Protein AF-A0A9E1QCQ0-F1 (afdb_monomer_lite)

Foldseek 3Di:
DVLLVVLCVQLVPDDADDLVSLVVSLVVLCVVLPLVVDPDPVSSVVSVVSNVSSVVSSVVSCCPHPVNCVVCVVVVVCQVVPWDFPDWDDDAQWIWTATPVRDIDIDGRDHD

Sequence (112 aa):
MKRIKEYKKLFKVEGAIDLKELKTTYRGLVKEWHPDKFQEEEKKKEAGEISLKIIDGYHFLVSIAPETKAANLEDYKATITASRVDDFHHKSMLMEVTFTDGNTYEYFGVNK

pLDDT: mean 91.04, std 5.35, range [64.38, 96.88]

Structure (mmCIF, N/CA/C/O backbone):
data_AF-A0A9E1QCQ0-F1
#
_entry.id   AF-A0A9E1QCQ0-F1
#
loop_
_atom_site.group_PDB
_atom_site.id
_atom_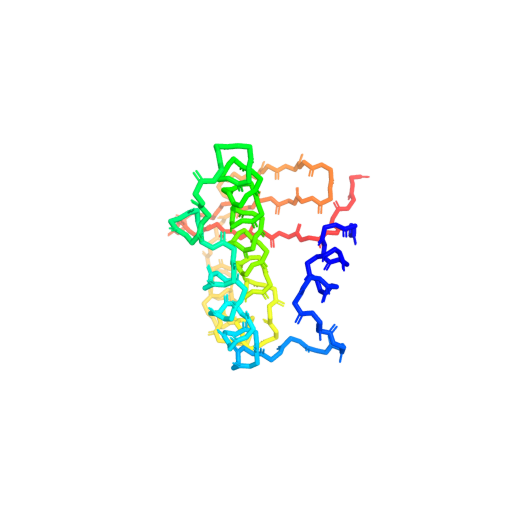site.type_symbol
_atom_site.label_atom_id
_atom_site.label_alt_id
_atom_site.label_comp_id
_atom_site.label_asym_id
_atom_site.label_entity_id
_atom_site.label_seq_id
_atom_site.pdbx_PDB_ins_code
_atom_site.Cartn_x
_atom_site.Cartn_y
_atom_site.Cartn_z
_atom_site.occupancy
_atom_site.B_iso_or_equiv
_atom_site.auth_seq_id
_atom_site.auth_comp_id
_atom_site.auth_asym_id
_atom_site.auth_atom_id
_atom_site.pdbx_PDB_model_num
ATOM 1 N N . MET A 1 1 ? 10.644 -6.334 7.496 1.00 64.38 1 MET A N 1
ATOM 2 C CA . MET A 1 1 ? 9.459 -7.148 7.112 1.00 64.38 1 MET A CA 1
ATOM 3 C C . MET A 1 1 ? 8.446 -7.402 8.248 1.00 64.38 1 MET A C 1
ATOM 5 O O . MET A 1 1 ? 7.608 -8.284 8.099 1.00 64.38 1 MET A O 1
ATOM 9 N N . LYS A 1 2 ? 8.446 -6.636 9.356 1.00 72.50 2 LYS A N 1
ATOM 10 C CA . LYS A 1 2 ? 7.366 -6.713 10.367 1.00 72.50 2 LYS A CA 1
ATOM 11 C C . LYS A 1 2 ? 6.086 -6.010 9.883 1.00 72.50 2 LYS A C 1
ATOM 13 O O . LYS A 1 2 ? 5.042 -6.644 9.849 1.00 72.50 2 LYS A O 1
ATOM 18 N N . ARG A 1 3 ? 6.227 -4.804 9.313 1.00 78.31 3 ARG A N 1
ATOM 19 C CA . ARG A 1 3 ? 5.142 -4.001 8.708 1.00 78.31 3 ARG A CA 1
ATOM 20 C C . ARG A 1 3 ? 4.301 -4.756 7.662 1.00 78.31 3 ARG A C 1
ATOM 22 O O . ARG A 1 3 ? 3.084 -4.784 7.759 1.00 78.31 3 ARG A O 1
ATOM 29 N N . ILE A 1 4 ? 4.942 -5.466 6.721 1.00 82.12 4 ILE A N 1
ATOM 30 C CA . ILE A 1 4 ? 4.230 -6.308 5.732 1.00 82.12 4 ILE A CA 1
ATOM 31 C C . ILE A 1 4 ? 3.394 -7.393 6.428 1.00 82.12 4 ILE A C 1
ATOM 33 O O . ILE A 1 4 ? 2.243 -7.606 6.064 1.00 82.12 4 ILE A O 1
ATOM 37 N N . LYS A 1 5 ? 3.966 -8.094 7.418 1.00 85.12 5 LYS A N 1
ATOM 38 C CA . LYS A 1 5 ? 3.262 -9.162 8.144 1.00 85.12 5 LYS A CA 1
ATOM 39 C C . LYS A 1 5 ? 2.088 -8.610 8.952 1.00 85.12 5 LYS A C 1
ATOM 41 O O . LYS A 1 5 ? 1.030 -9.229 8.970 1.00 85.12 5 LYS A O 1
ATOM 46 N N . GLU A 1 6 ? 2.264 -7.453 9.582 1.00 88.00 6 GLU A N 1
ATOM 47 C CA . GLU A 1 6 ? 1.217 -6.757 10.335 1.00 88.00 6 GLU A CA 1
ATOM 48 C C . GLU A 1 6 ? 0.051 -6.353 9.432 1.00 88.00 6 GLU A C 1
ATOM 50 O O . GLU A 1 6 ? -1.089 -6.696 9.739 1.00 88.00 6 GLU A O 1
ATOM 55 N N . TYR A 1 7 ? 0.316 -5.728 8.281 1.00 90.94 7 TYR A N 1
ATOM 56 C CA . TYR A 1 7 ? -0.748 -5.368 7.342 1.00 90.94 7 TYR A CA 1
ATOM 57 C C . TYR A 1 7 ? -1.401 -6.588 6.706 1.00 90.94 7 TYR A C 1
ATOM 59 O O . TYR A 1 7 ? -2.624 -6.649 6.649 1.00 90.94 7 TYR A O 1
ATOM 67 N N . LYS A 1 8 ? -0.637 -7.613 6.312 1.00 87.94 8 LYS A N 1
ATOM 68 C CA . LYS A 1 8 ? -1.241 -8.865 5.830 1.00 87.94 8 LYS A CA 1
ATOM 69 C C . LYS A 1 8 ? -2.168 -9.485 6.874 1.00 87.94 8 LYS A C 1
ATOM 71 O O . LYS A 1 8 ? -3.247 -9.940 6.519 1.00 87.94 8 LYS A O 1
ATOM 76 N N . LYS A 1 9 ? -1.796 -9.446 8.158 1.00 90.81 9 LYS A N 1
ATOM 77 C CA . LYS A 1 9 ? -2.652 -9.920 9.252 1.00 90.81 9 LYS A CA 1
ATOM 78 C C . LYS A 1 9 ? -3.899 -9.047 9.428 1.00 90.81 9 LYS A C 1
ATOM 80 O O . LYS A 1 9 ? -4.985 -9.594 9.586 1.00 90.81 9 LYS A O 1
ATOM 85 N N . LEU A 1 10 ? -3.761 -7.720 9.362 1.00 90.38 10 LEU A N 1
ATOM 86 C CA . LEU A 1 10 ? -4.878 -6.770 9.456 1.00 90.38 10 LEU A CA 1
ATOM 87 C C . LEU A 1 10 ? -5.912 -6.996 8.343 1.00 90.38 10 LEU A C 1
ATOM 89 O O . LEU A 1 10 ? -7.110 -7.024 8.603 1.00 90.38 10 LEU A O 1
ATOM 93 N N . PHE A 1 11 ? -5.436 -7.215 7.119 1.00 92.31 11 PHE A N 1
ATOM 94 C CA . PHE A 1 11 ? -6.268 -7.451 5.940 1.00 92.31 11 PHE A CA 1
ATOM 95 C C . PHE A 1 11 ? -6.631 -8.924 5.717 1.00 92.31 11 PHE A C 1
ATOM 97 O O . PHE A 1 11 ? -7.281 -9.234 4.723 1.00 92.31 11 PHE A O 1
ATOM 104 N N . LYS A 1 12 ? -6.237 -9.821 6.634 1.00 89.81 12 LYS A N 1
ATOM 105 C CA . LYS A 1 12 ? -6.475 -11.273 6.558 1.00 89.81 12 LYS A CA 1
ATOM 106 C C . LYS A 1 12 ? -6.025 -11.889 5.224 1.00 89.81 12 LYS A C 1
ATOM 108 O O . LYS A 1 12 ? -6.689 -12.756 4.673 1.00 89.81 12 LYS A O 1
ATOM 113 N N . VAL A 1 13 ? -4.889 -11.428 4.706 1.00 88.56 13 VAL A N 1
ATOM 114 C CA . VAL A 1 13 ? -4.314 -11.921 3.451 1.00 88.56 13 VAL A CA 1
ATOM 115 C C . VAL A 1 13 ? -3.520 -13.198 3.724 1.00 88.56 13 VAL A C 1
ATOM 117 O O . VAL A 1 13 ? -2.396 -13.145 4.236 1.00 88.56 13 VAL A O 1
ATOM 120 N N . GLU A 1 14 ? -4.083 -14.341 3.342 1.00 76.81 14 GLU A N 1
ATOM 121 C CA . GLU A 1 14 ? -3.430 -15.651 3.393 1.00 76.81 14 GLU A CA 1
ATOM 122 C C . GLU A 1 14 ? -2.800 -15.974 2.027 1.00 76.81 14 GLU A C 1
ATOM 124 O O . GLU A 1 14 ? -3.401 -16.599 1.164 1.00 76.81 14 GLU A O 1
ATOM 129 N N . GLY A 1 15 ? -1.563 -15.508 1.808 1.00 80.12 15 GLY A N 1
ATOM 130 C CA . GLY A 1 15 ? -0.786 -15.813 0.598 1.00 80.12 15 GLY A CA 1
ATOM 131 C C . GLY A 1 15 ? -0.500 -14.604 -0.297 1.00 80.12 15 GLY A C 1
ATOM 132 O O . GLY A 1 15 ? 0.106 -13.613 0.153 1.00 80.12 15 GLY A O 1
ATOM 133 N N . ALA A 1 16 ? -0.838 -14.733 -1.585 1.00 82.88 16 ALA A N 1
ATOM 134 C CA . ALA A 1 16 ? -0.707 -13.667 -2.576 1.00 82.88 16 ALA A CA 1
ATOM 135 C C . ALA A 1 16 ? -1.734 -12.556 -2.310 1.00 82.88 16 ALA A C 1
ATOM 137 O O . ALA A 1 16 ? -2.790 -12.798 -1.738 1.00 82.88 16 ALA A O 1
ATOM 138 N N . ILE A 1 17 ? -1.393 -11.322 -2.678 1.00 89.12 17 ILE A N 1
ATOM 139 C CA . ILE A 1 17 ? -2.289 -10.178 -2.491 1.00 89.12 17 ILE A CA 1
ATOM 140 C C . ILE A 1 17 ? -3.216 -10.112 -3.703 1.00 89.12 17 ILE A C 1
ATOM 142 O O . ILE A 1 17 ? -2.740 -9.818 -4.797 1.00 89.12 17 ILE A O 1
ATOM 146 N N . ASP A 1 18 ? -4.505 -10.365 -3.484 1.00 91.19 18 ASP A N 1
ATOM 147 C CA . ASP A 1 18 ? -5.581 -10.126 -4.450 1.00 91.19 18 ASP A CA 1
ATOM 148 C C . ASP A 1 18 ? -6.139 -8.707 -4.241 1.00 91.19 18 ASP A C 1
ATOM 150 O O . ASP A 1 18 ? -6.568 -8.343 -3.138 1.00 91.19 18 ASP A O 1
ATOM 154 N N . LEU A 1 19 ? -6.118 -7.873 -5.288 1.00 91.81 19 LEU A N 1
ATOM 155 C CA . LEU A 1 19 ? -6.546 -6.473 -5.187 1.00 91.81 19 LEU A CA 1
ATOM 156 C C . LEU A 1 19 ? -8.051 -6.324 -4.925 1.00 91.81 19 LEU A C 1
ATOM 158 O O . LEU A 1 19 ? -8.476 -5.370 -4.264 1.00 91.81 19 LEU A O 1
ATOM 162 N N . LYS A 1 20 ? -8.878 -7.245 -5.423 1.00 91.62 20 LYS A N 1
ATOM 163 C CA . LYS A 1 20 ? -10.335 -7.216 -5.263 1.00 91.62 20 LYS A CA 1
ATOM 164 C C . LYS A 1 20 ? -10.732 -7.573 -3.835 1.00 91.62 20 LYS A C 1
ATOM 166 O O . LYS A 1 20 ? -11.570 -6.877 -3.245 1.00 91.62 20 LYS A O 1
ATOM 171 N N . GLU A 1 21 ? -10.125 -8.608 -3.265 1.00 91.75 21 GLU A N 1
ATOM 172 C CA . GLU A 1 21 ? -10.328 -8.981 -1.863 1.00 91.75 21 GLU A CA 1
ATOM 173 C C . GLU A 1 21 ? -9.810 -7.888 -0.931 1.00 91.75 21 GLU A C 1
ATOM 175 O O . GLU A 1 21 ? -10.544 -7.419 -0.058 1.00 91.75 21 GLU A O 1
ATOM 180 N N . LEU A 1 22 ? -8.600 -7.384 -1.186 1.00 93.69 22 LEU A N 1
ATOM 181 C CA . LEU A 1 22 ? -7.993 -6.315 -0.398 1.00 93.69 22 LEU A CA 1
ATOM 182 C C . LEU A 1 22 ? -8.874 -5.057 -0.371 1.00 93.69 22 LEU A C 1
ATOM 184 O O . LEU A 1 22 ? -9.117 -4.486 0.695 1.00 93.69 22 LEU A O 1
ATOM 188 N N . LYS A 1 23 ? -9.415 -4.651 -1.526 1.00 93.75 23 LYS A N 1
ATOM 189 C CA . LYS A 1 23 ? -10.334 -3.508 -1.652 1.00 93.75 23 LYS A CA 1
ATOM 190 C C . LYS A 1 23 ? -11.652 -3.728 -0.911 1.00 93.75 23 LYS A C 1
ATOM 192 O O . LYS A 1 23 ? -12.227 -2.776 -0.378 1.00 93.75 23 LYS A O 1
ATOM 197 N N . THR A 1 24 ? -12.147 -4.961 -0.885 1.00 94.69 24 THR A N 1
ATOM 198 C CA . THR A 1 24 ? -13.373 -5.318 -0.161 1.00 94.69 24 THR A CA 1
ATOM 199 C C . THR A 1 24 ? -13.144 -5.240 1.345 1.00 94.69 24 THR A C 1
ATOM 201 O O . THR A 1 24 ? -13.892 -4.548 2.040 1.00 94.69 24 THR A O 1
ATOM 204 N N . THR A 1 25 ? -12.060 -5.843 1.835 1.00 94.38 25 THR A N 1
ATOM 205 C CA . THR A 1 25 ? -11.664 -5.801 3.247 1.00 94.38 25 THR A CA 1
ATOM 206 C C . THR A 1 25 ? -11.382 -4.374 3.713 1.00 94.38 25 THR A C 1
ATOM 208 O O . THR A 1 25 ? -11.873 -3.974 4.765 1.00 94.38 25 THR A O 1
ATOM 211 N N . TYR A 1 26 ? -10.692 -3.564 2.903 1.00 95.38 26 TYR A N 1
ATOM 212 C CA . TYR A 1 26 ? -10.450 -2.142 3.174 1.00 95.38 26 TYR A CA 1
ATOM 213 C C . TYR A 1 26 ? -11.741 -1.373 3.456 1.00 95.38 26 TYR A C 1
ATOM 215 O O . TYR A 1 26 ? -11.875 -0.729 4.494 1.00 95.38 26 TYR A O 1
ATOM 223 N N . ARG A 1 27 ? -12.725 -1.475 2.555 1.00 94.12 27 ARG A N 1
ATOM 224 C CA . ARG A 1 27 ? -14.011 -0.782 2.708 1.00 94.12 27 ARG A CA 1
ATOM 225 C C . ARG A 1 27 ? -14.766 -1.238 3.953 1.00 94.12 27 ARG A C 1
ATOM 227 O O . ARG A 1 27 ? -15.395 -0.412 4.609 1.00 94.12 27 ARG A O 1
ATOM 234 N N . GLY A 1 28 ? -14.697 -2.530 4.276 1.00 94.81 28 GLY A N 1
ATOM 235 C CA . GLY A 1 28 ? -15.269 -3.081 5.503 1.00 94.81 28 GLY A CA 1
ATOM 236 C C . GLY A 1 28 ? -14.630 -2.476 6.751 1.00 94.81 28 GLY A C 1
ATOM 237 O O . GLY A 1 28 ? -15.339 -1.924 7.589 1.00 94.81 28 GLY A O 1
ATOM 238 N N . LEU A 1 29 ? -13.298 -2.501 6.825 1.00 93.62 29 LEU A N 1
ATOM 239 C CA . LEU A 1 29 ? -12.525 -1.996 7.960 1.00 93.62 29 LEU A CA 1
ATOM 240 C C . LEU A 1 29 ? -12.697 -0.486 8.165 1.00 93.62 29 LEU A C 1
ATOM 242 O O . LEU A 1 29 ? -12.931 -0.052 9.289 1.00 93.62 29 LEU A O 1
ATOM 246 N N . VAL A 1 30 ? -12.653 0.318 7.097 1.00 92.56 30 VAL A N 1
ATOM 247 C CA . VAL A 1 30 ? -12.878 1.773 7.187 1.00 92.56 30 VAL A CA 1
ATOM 248 C C . VAL A 1 30 ? -14.284 2.082 7.690 1.00 92.56 30 VAL A C 1
ATOM 250 O O . VAL A 1 30 ? -14.463 2.966 8.518 1.00 92.56 30 VAL A O 1
ATOM 253 N N . LYS A 1 31 ? -15.297 1.339 7.233 1.00 93.00 31 LYS A N 1
ATOM 254 C CA . LYS A 1 31 ? -16.670 1.504 7.725 1.00 93.00 31 LYS A CA 1
ATOM 255 C C . LYS A 1 31 ? -16.814 1.063 9.184 1.00 93.00 31 LYS A C 1
ATOM 257 O O . LYS A 1 31 ? -17.621 1.622 9.924 1.00 93.00 31 LYS A O 1
ATOM 262 N N . GLU A 1 32 ? -16.075 0.039 9.596 1.00 92.44 32 GLU A N 1
ATOM 263 C CA . GLU A 1 32 ? -16.097 -0.474 10.963 1.00 92.44 32 GLU A CA 1
ATOM 264 C C . GLU A 1 32 ? -15.462 0.499 11.956 1.00 92.44 32 GLU A C 1
ATOM 266 O O . GLU A 1 32 ? -16.038 0.709 13.026 1.00 92.44 32 GLU A O 1
ATOM 271 N N . TRP A 1 33 ? -14.344 1.109 11.561 1.00 93.88 33 TRP A N 1
ATOM 272 C CA . TRP A 1 33 ? -13.493 1.964 12.386 1.00 93.88 33 TRP A CA 1
ATOM 273 C C . TRP A 1 33 ? -13.607 3.456 12.058 1.00 93.88 33 TRP A C 1
ATOM 275 O O . TRP A 1 33 ? -12.751 4.236 12.460 1.00 93.88 33 TRP A O 1
ATOM 285 N N . HIS A 1 34 ? -14.665 3.883 11.364 1.00 89.81 34 HIS A N 1
ATOM 286 C CA . HIS A 1 34 ? -14.876 5.302 11.089 1.00 89.81 34 HIS A CA 1
ATOM 287 C C . HIS A 1 34 ? -15.123 6.072 12.402 1.00 89.81 34 HIS A C 1
ATOM 289 O O . HIS A 1 34 ? -16.027 5.680 13.148 1.00 89.81 34 HIS A O 1
ATOM 295 N N . PRO A 1 35 ? -14.406 7.179 12.683 1.00 88.81 35 PRO A N 1
ATOM 296 C CA . PRO A 1 35 ? -14.571 7.944 13.922 1.00 88.81 35 PRO A CA 1
ATOM 297 C C . PRO A 1 35 ? -16.023 8.357 14.198 1.00 88.81 35 PRO A C 1
ATOM 299 O O . PRO A 1 35 ? -16.492 8.221 15.324 1.00 88.81 35 PRO A O 1
ATOM 302 N N . ASP A 1 36 ? -16.773 8.757 13.166 1.00 91.06 36 ASP A N 1
ATOM 303 C CA . ASP A 1 36 ? -18.187 9.161 13.295 1.00 91.06 36 ASP A CA 1
ATOM 304 C C . ASP A 1 36 ? -19.119 8.061 13.822 1.00 91.06 36 ASP A C 1
ATOM 306 O O . ASP A 1 36 ? -20.218 8.354 14.290 1.00 91.06 36 ASP A O 1
ATOM 310 N N . LYS A 1 37 ? -18.710 6.790 13.758 1.00 91.06 37 LYS A N 1
ATOM 311 C CA . LYS A 1 37 ? -19.507 5.669 14.270 1.00 91.06 37 LYS A CA 1
ATOM 312 C C . LYS A 1 37 ? -19.514 5.611 15.800 1.00 91.06 37 LYS A C 1
ATOM 314 O O . LYS A 1 37 ? -20.394 4.984 16.387 1.00 91.06 37 LYS A O 1
ATOM 319 N N . PHE A 1 38 ? -18.539 6.238 16.450 1.00 91.56 38 PHE A N 1
ATOM 320 C CA . PHE A 1 38 ? -18.373 6.193 17.896 1.00 91.56 38 PHE A CA 1
ATOM 321 C C . PHE A 1 38 ? -18.838 7.507 18.518 1.00 91.56 38 PHE A C 1
ATOM 323 O O . PHE A 1 38 ? -18.561 8.580 17.996 1.00 91.56 38 PHE A O 1
ATOM 330 N N . GLN A 1 39 ? -19.563 7.433 19.634 1.00 89.25 39 GLN A N 1
ATOM 331 C CA . GLN A 1 39 ? -20.031 8.618 20.366 1.00 89.25 39 GLN A CA 1
ATOM 332 C C . GLN A 1 39 ? -19.025 9.047 21.442 1.00 89.25 39 GLN A C 1
ATOM 334 O O . GLN A 1 39 ? -18.757 10.237 21.581 1.00 89.25 39 GLN A O 1
ATOM 339 N N . GLU A 1 40 ? -18.421 8.067 22.119 1.00 94.25 40 GLU A N 1
ATOM 340 C CA . GLU A 1 40 ? -17.380 8.248 23.135 1.00 94.25 40 GLU A CA 1
ATOM 341 C C . GLU A 1 40 ? -16.099 8.852 22.545 1.00 94.25 40 GLU A C 1
ATOM 343 O O . GLU A 1 40 ? -15.561 8.346 21.555 1.00 94.25 40 GLU A O 1
ATOM 348 N N . GLU A 1 41 ? -15.575 9.905 23.173 1.00 90.19 41 GLU A N 1
ATOM 349 C CA . GLU A 1 41 ? -14.407 10.641 22.674 1.00 90.19 41 GLU A CA 1
ATOM 350 C C . GLU A 1 41 ? -13.131 9.785 22.643 1.00 90.19 41 GLU A C 1
ATOM 352 O O . GLU A 1 41 ? -12.347 9.867 21.696 1.00 90.19 41 GLU A O 1
ATOM 357 N N . GLU A 1 42 ? -12.948 8.906 23.629 1.00 92.00 42 GLU A N 1
ATOM 358 C CA . GLU A 1 42 ? -11.817 7.974 23.678 1.00 92.00 42 GLU A CA 1
ATOM 359 C C . GLU A 1 42 ? -11.849 6.994 22.495 1.00 92.00 42 GLU A C 1
ATOM 361 O O . GLU A 1 42 ? -10.861 6.845 21.773 1.00 92.00 42 GLU A O 1
ATOM 366 N N . LYS A 1 43 ? -13.025 6.422 22.204 1.00 91.50 43 LYS A N 1
ATOM 367 C CA . LYS A 1 43 ? -13.207 5.521 21.058 1.00 91.50 43 LYS A CA 1
ATOM 368 C C . LYS A 1 43 ? -13.072 6.235 19.720 1.00 91.50 43 LYS A C 1
ATOM 370 O O . LYS A 1 43 ? -12.582 5.634 18.772 1.00 91.50 43 LYS A O 1
ATOM 375 N N . LYS A 1 44 ? -13.467 7.509 19.617 1.00 92.25 44 LYS A N 1
ATOM 376 C CA . LYS A 1 44 ? -13.238 8.310 18.401 1.00 92.25 44 LYS A CA 1
ATOM 377 C C . LYS A 1 44 ? -11.750 8.459 18.095 1.00 92.25 44 LYS A C 1
ATOM 379 O O . LYS A 1 44 ? -11.360 8.333 16.935 1.00 92.25 44 LYS A O 1
ATOM 384 N N . LYS A 1 45 ? -10.926 8.714 19.117 1.00 92.38 45 LYS A N 1
ATOM 385 C CA . LYS A 1 45 ? -9.466 8.820 18.962 1.00 92.38 45 LYS A CA 1
ATOM 386 C C . LYS A 1 45 ? -8.866 7.485 18.529 1.00 92.38 45 LYS A C 1
ATOM 388 O O . LYS A 1 45 ? -8.162 7.444 17.523 1.00 92.38 45 LYS A O 1
ATOM 393 N N . GLU A 1 46 ? -9.228 6.397 19.207 1.00 93.06 46 GLU A N 1
ATOM 394 C CA . GLU A 1 46 ? -8.787 5.041 18.854 1.00 93.06 46 GLU A CA 1
ATOM 395 C C . GLU A 1 46 ? -9.179 4.668 17.412 1.00 93.06 46 GLU A C 1
ATOM 397 O O . GLU A 1 46 ? -8.352 4.212 16.620 1.00 93.06 46 GLU A O 1
ATOM 402 N N . ALA A 1 47 ? -10.428 4.939 17.031 1.00 92.44 47 ALA A N 1
ATOM 403 C CA . ALA A 1 47 ? -10.942 4.719 15.685 1.00 92.44 47 ALA A CA 1
ATOM 404 C C . ALA A 1 47 ? -10.185 5.528 14.622 1.00 92.44 47 ALA A C 1
ATOM 406 O O . ALA A 1 47 ? -9.923 5.019 13.530 1.00 92.44 47 ALA A O 1
ATOM 407 N N . GLY A 1 48 ? -9.780 6.759 14.943 1.00 92.38 48 GLY A N 1
ATOM 408 C CA . GLY A 1 48 ? -8.930 7.582 14.084 1.00 92.38 48 GLY A CA 1
ATOM 409 C C . GLY A 1 48 ? -7.554 6.959 13.852 1.00 92.38 48 GLY A C 1
ATOM 410 O O . GLY A 1 48 ? -7.120 6.829 12.706 1.00 92.38 48 GLY A O 1
ATOM 411 N N . GLU A 1 49 ? -6.890 6.505 14.916 1.00 93.12 49 GLU A N 1
ATOM 412 C CA . GLU A 1 49 ? -5.585 5.841 14.815 1.00 93.12 49 GLU A CA 1
ATOM 413 C C . GLU A 1 49 ? -5.660 4.533 14.019 1.00 93.12 49 GLU A C 1
ATOM 415 O O . GLU A 1 49 ? -4.790 4.243 13.191 1.00 93.12 49 GLU A O 1
ATOM 420 N N . ILE A 1 50 ? -6.708 3.740 14.245 1.00 92.50 50 ILE A N 1
ATOM 421 C CA . ILE A 1 50 ? -6.920 2.474 13.540 1.00 92.50 50 ILE A CA 1
ATOM 422 C C . ILE A 1 50 ? -7.265 2.728 12.073 1.00 92.50 50 ILE A C 1
ATOM 424 O O . ILE A 1 50 ? -6.675 2.090 11.201 1.00 92.50 50 ILE A O 1
ATOM 428 N N . SER A 1 51 ? -8.134 3.694 11.774 1.00 91.88 51 SER A N 1
ATOM 429 C CA . SER A 1 51 ? -8.449 4.101 10.399 1.00 91.88 51 SER A CA 1
ATOM 430 C C . SER A 1 51 ? -7.202 4.529 9.635 1.00 91.88 51 SER A C 1
ATOM 432 O O . SER A 1 51 ? -6.998 4.093 8.503 1.00 91.88 51 SER A O 1
ATOM 434 N N . LEU A 1 52 ? -6.321 5.312 10.260 1.00 92.44 52 LEU A N 1
ATOM 435 C CA . LEU A 1 52 ? -5.070 5.735 9.637 1.00 92.44 52 LEU A CA 1
ATOM 436 C C . LEU A 1 52 ? -4.154 4.539 9.333 1.00 92.44 52 LEU A C 1
ATOM 438 O O . LEU A 1 52 ? -3.618 4.442 8.230 1.00 92.44 52 LEU A O 1
ATOM 442 N N . LYS A 1 53 ? -4.044 3.576 10.260 1.00 92.62 53 LYS A N 1
ATOM 443 C CA . LYS A 1 53 ? -3.313 2.315 10.034 1.00 92.62 53 LYS A CA 1
ATOM 444 C C . LYS A 1 53 ? -3.930 1.466 8.919 1.00 92.62 53 LYS A C 1
ATOM 446 O O . LYS A 1 53 ? -3.191 0.857 8.150 1.00 92.62 53 LYS A O 1
ATOM 451 N N . ILE A 1 54 ? -5.259 1.417 8.816 1.00 93.50 54 ILE A N 1
ATOM 452 C CA . ILE A 1 54 ? -5.969 0.708 7.741 1.00 93.50 54 ILE A CA 1
ATOM 453 C C . ILE A 1 54 ? -5.657 1.358 6.389 1.00 93.50 54 ILE A C 1
ATOM 455 O O . ILE A 1 54 ? -5.321 0.653 5.440 1.00 93.50 54 ILE A O 1
ATOM 459 N N . ILE A 1 55 ? -5.736 2.687 6.295 1.00 92.69 55 ILE A N 1
ATOM 460 C CA . ILE A 1 55 ? -5.456 3.437 5.063 1.00 92.69 55 ILE A CA 1
ATOM 461 C C . ILE A 1 55 ? -4.009 3.221 4.622 1.00 92.69 55 ILE A C 1
ATOM 463 O O . ILE A 1 55 ? -3.768 2.876 3.465 1.00 92.69 55 ILE A O 1
ATOM 467 N N . ASP A 1 56 ? -3.055 3.382 5.534 1.00 92.06 56 ASP A N 1
ATOM 468 C CA . ASP A 1 56 ? -1.635 3.181 5.248 1.00 92.06 56 ASP A CA 1
ATOM 469 C C . ASP A 1 56 ? -1.340 1.728 4.835 1.00 92.06 56 ASP A C 1
ATOM 471 O O . ASP A 1 56 ? -0.704 1.477 3.811 1.00 92.06 56 ASP A O 1
ATOM 475 N N . GLY A 1 57 ? -1.889 0.754 5.568 1.00 92.56 57 GLY A N 1
ATOM 476 C CA . GLY A 1 57 ? -1.736 -0.662 5.244 1.00 92.56 57 GLY A CA 1
ATOM 477 C C . GLY A 1 57 ? -2.335 -1.044 3.891 1.00 92.56 57 GLY A C 1
ATOM 478 O O . GLY A 1 57 ? -1.736 -1.839 3.168 1.00 92.56 57 GLY A O 1
ATOM 479 N N . TYR A 1 58 ? -3.472 -0.454 3.515 1.00 94.31 58 TYR A N 1
ATOM 480 C CA . TYR A 1 58 ? -4.090 -0.668 2.207 1.00 94.31 58 TYR A CA 1
ATOM 481 C C . TYR A 1 58 ? -3.187 -0.179 1.074 1.00 94.31 58 TYR A C 1
ATOM 483 O O . TYR A 1 58 ? -2.847 -0.968 0.194 1.00 94.31 58 TYR A O 1
ATOM 491 N N . HIS A 1 59 ? -2.759 1.088 1.110 1.00 91.81 59 HIS A N 1
ATOM 492 C CA . HIS A 1 59 ? -1.910 1.661 0.059 1.00 91.81 59 HIS A CA 1
ATOM 493 C C . HIS A 1 59 ? -0.598 0.892 -0.083 1.00 91.81 59 HIS A C 1
ATOM 495 O O . HIS A 1 59 ? -0.174 0.577 -1.193 1.00 91.81 59 HIS A O 1
ATOM 501 N N . PHE A 1 60 ? -0.003 0.512 1.045 1.00 90.56 60 PHE A N 1
ATOM 502 C CA . PHE A 1 60 ? 1.214 -0.277 1.059 1.00 90.56 60 PHE A CA 1
ATOM 503 C C . PHE A 1 60 ? 1.021 -1.687 0.475 1.00 90.56 60 PHE A C 1
ATOM 505 O O . PHE A 1 60 ? 1.852 -2.164 -0.292 1.00 90.56 60 PHE A O 1
ATOM 512 N N . LEU A 1 61 ? -0.067 -2.389 0.809 1.00 91.81 61 LEU A N 1
ATOM 513 C CA . LEU A 1 61 ? -0.332 -3.716 0.239 1.00 91.81 61 LEU A CA 1
ATOM 514 C C . LEU A 1 61 ? -0.640 -3.643 -1.261 1.00 91.81 61 LEU A C 1
ATOM 516 O O . LEU A 1 61 ? -0.197 -4.518 -2.003 1.00 91.81 61 LEU A O 1
ATOM 520 N N . VAL A 1 62 ? -1.334 -2.593 -1.709 1.00 92.56 62 VAL A N 1
ATOM 521 C CA . VAL A 1 62 ? -1.556 -2.322 -3.135 1.00 92.56 62 VAL A CA 1
ATOM 522 C C . VAL A 1 62 ? -0.228 -2.080 -3.852 1.00 92.56 62 VAL A C 1
ATOM 524 O O . VAL A 1 62 ? -0.025 -2.661 -4.915 1.00 92.56 62 VAL A O 1
ATOM 527 N N . SER A 1 63 ? 0.700 -1.298 -3.287 1.00 88.56 63 SER A N 1
ATOM 528 C CA . SER A 1 63 ? 1.977 -0.986 -3.951 1.00 88.56 63 SER A CA 1
ATOM 529 C C . SER A 1 63 ? 2.869 -2.216 -4.146 1.00 88.56 63 SER A C 1
ATOM 531 O O . SER A 1 63 ? 3.585 -2.320 -5.141 1.00 88.56 63 SER A O 1
ATOM 533 N N . ILE A 1 64 ? 2.792 -3.197 -3.242 1.00 88.69 64 ILE A N 1
ATOM 534 C CA . ILE A 1 64 ? 3.578 -4.435 -3.341 1.00 88.69 64 ILE A CA 1
ATOM 535 C C . ILE A 1 64 ? 2.831 -5.598 -4.011 1.00 88.69 64 ILE A C 1
ATOM 537 O O . ILE A 1 64 ? 3.425 -6.675 -4.157 1.00 88.69 64 ILE A O 1
ATOM 541 N N . ALA A 1 65 ? 1.560 -5.418 -4.383 1.00 91.38 65 ALA A N 1
ATOM 542 C CA . ALA A 1 65 ? 0.735 -6.471 -4.964 1.00 91.38 65 ALA A CA 1
ATOM 543 C C . ALA A 1 65 ? 1.317 -6.964 -6.305 1.00 91.38 65 ALA A C 1
ATOM 545 O O . ALA A 1 65 ? 1.802 -6.150 -7.096 1.00 91.38 65 ALA A O 1
ATOM 546 N N . PRO A 1 66 ? 1.262 -8.278 -6.599 1.00 91.12 66 PRO A N 1
ATOM 547 C CA . PRO A 1 66 ? 1.765 -8.821 -7.862 1.00 91.12 66 PRO A CA 1
ATOM 548 C C . PRO A 1 66 ? 1.116 -8.175 -9.089 1.00 91.12 66 PRO A C 1
ATOM 550 O O . PRO A 1 66 ? 1.814 -7.858 -10.045 1.00 91.12 66 PRO A O 1
ATOM 553 N N . GLU A 1 67 ? -0.194 -7.927 -9.030 1.00 91.56 67 GLU A N 1
ATOM 554 C CA . GLU A 1 67 ? -0.952 -7.264 -10.097 1.00 91.56 67 GLU A CA 1
ATOM 555 C C . GLU A 1 67 ? -0.450 -5.838 -10.352 1.00 91.56 67 GLU A C 1
ATOM 557 O O . GLU A 1 67 ? -0.161 -5.487 -11.493 1.00 91.56 67 GLU A O 1
ATOM 562 N N . THR A 1 68 ? -0.251 -5.039 -9.296 1.00 91.75 68 THR A N 1
ATOM 563 C CA . THR A 1 68 ? 0.306 -3.680 -9.403 1.00 91.75 68 THR A CA 1
ATOM 564 C C . THR A 1 68 ? 1.714 -3.693 -9.989 1.00 91.75 68 THR A C 1
ATOM 566 O O . THR A 1 68 ? 2.051 -2.861 -10.828 1.00 91.75 68 THR A O 1
ATOM 569 N N . LYS A 1 69 ? 2.551 -4.649 -9.577 1.00 90.31 69 LYS A N 1
ATOM 570 C CA . LYS A 1 69 ? 3.909 -4.790 -10.116 1.00 90.31 69 LYS A CA 1
ATOM 571 C C . LYS A 1 69 ? 3.904 -5.195 -11.584 1.00 90.31 69 LYS A C 1
ATOM 573 O O . LYS A 1 69 ? 4.721 -4.689 -12.339 1.00 90.31 69 LYS A O 1
ATOM 578 N N . ALA A 1 70 ? 3.005 -6.094 -11.978 1.00 93.19 70 ALA A N 1
ATOM 579 C CA . ALA A 1 70 ? 2.866 -6.522 -13.364 1.00 93.19 70 ALA A CA 1
ATOM 580 C C . ALA A 1 70 ? 2.372 -5.376 -14.256 1.00 93.19 70 ALA A C 1
ATOM 582 O O . ALA A 1 70 ? 2.926 -5.175 -15.332 1.00 93.19 70 ALA A O 1
ATOM 583 N N . ALA A 1 71 ? 1.395 -4.596 -13.783 1.00 93.62 71 ALA A N 1
ATOM 584 C CA . ALA A 1 71 ? 0.855 -3.448 -14.507 1.00 93.62 71 ALA A CA 1
ATOM 585 C C . ALA A 1 71 ? 1.904 -2.352 -14.757 1.00 93.62 71 ALA A C 1
ATOM 587 O O . ALA A 1 71 ? 1.931 -1.783 -15.839 1.00 93.62 71 ALA A O 1
ATOM 588 N N . ASN A 1 72 ? 2.794 -2.100 -13.792 1.00 92.12 72 ASN A N 1
ATOM 589 C CA . ASN A 1 72 ? 3.846 -1.081 -13.908 1.00 92.12 72 ASN A CA 1
ATOM 590 C C . ASN A 1 72 ? 5.179 -1.629 -14.457 1.00 92.12 72 ASN A C 1
ATOM 592 O O . ASN A 1 72 ? 6.183 -0.918 -14.463 1.00 92.12 72 ASN A O 1
ATOM 596 N N . LEU A 1 73 ? 5.245 -2.904 -14.862 1.00 93.56 73 LEU A N 1
ATOM 597 C CA . LEU A 1 73 ? 6.514 -3.556 -15.202 1.00 93.56 73 LEU A CA 1
ATOM 598 C C . LEU A 1 73 ? 7.171 -2.950 -16.447 1.00 93.56 73 LEU A C 1
ATOM 600 O O . LEU A 1 73 ? 8.398 -2.870 -16.507 1.00 93.56 73 LEU A O 1
ATOM 604 N N . GLU A 1 74 ? 6.376 -2.577 -17.449 1.00 95.06 74 GLU A N 1
ATOM 605 C CA . GLU A 1 74 ? 6.888 -1.985 -18.689 1.00 95.06 74 GLU A CA 1
ATOM 606 C C . GLU A 1 74 ? 7.455 -0.586 -18.442 1.00 95.06 74 GLU A C 1
ATOM 608 O O . GLU A 1 74 ? 8.604 -0.332 -18.807 1.00 95.06 74 GLU A O 1
ATOM 613 N N . ASP A 1 75 ? 6.714 0.262 -17.727 1.00 94.06 75 ASP A N 1
ATOM 614 C CA . ASP A 1 75 ? 7.159 1.606 -17.343 1.00 94.06 75 ASP A CA 1
ATOM 615 C C . ASP A 1 75 ? 8.417 1.550 -16.472 1.00 94.06 75 ASP A C 1
ATOM 617 O O . ASP A 1 75 ? 9.401 2.241 -16.736 1.00 94.06 75 ASP A O 1
ATOM 621 N N . TYR A 1 76 ? 8.444 0.641 -15.493 1.00 94.19 76 TYR A N 1
ATOM 622 C CA . TYR A 1 76 ? 9.622 0.420 -14.662 1.00 94.19 76 TYR A CA 1
ATOM 623 C C . TYR A 1 76 ? 10.852 0.041 -15.497 1.00 94.19 76 TYR A C 1
ATOM 625 O O . TYR A 1 76 ? 11.929 0.608 -15.308 1.00 94.19 76 TYR A O 1
ATOM 633 N N . LYS A 1 77 ? 10.702 -0.890 -16.451 1.00 95.62 77 LYS A N 1
ATOM 634 C CA . LYS A 1 77 ? 11.787 -1.292 -17.360 1.00 95.62 77 LYS A CA 1
ATOM 635 C C . LYS A 1 77 ? 12.267 -0.133 -18.226 1.00 95.62 77 LYS A C 1
ATOM 637 O O . LYS A 1 77 ? 13.476 -0.007 -18.428 1.00 95.62 77 LYS A O 1
ATOM 642 N N . ALA A 1 78 ? 11.351 0.691 -18.729 1.00 95.81 78 ALA A N 1
ATOM 643 C CA . ALA A 1 78 ? 11.692 1.876 -19.501 1.00 95.81 78 ALA A CA 1
ATOM 644 C C . ALA A 1 78 ? 12.532 2.845 -18.658 1.00 95.81 78 ALA A C 1
ATOM 646 O O . ALA A 1 78 ? 13.623 3.220 -19.091 1.00 95.81 78 ALA A O 1
ATOM 647 N N . THR A 1 79 ? 12.103 3.149 -17.428 1.00 94.94 79 THR A N 1
ATOM 648 C CA . THR A 1 79 ? 12.848 4.023 -16.512 1.00 94.94 79 THR A CA 1
ATOM 649 C C . THR A 1 79 ? 14.246 3.488 -16.217 1.00 94.94 79 THR A C 1
ATOM 651 O O . THR A 1 79 ? 15.222 4.191 -16.452 1.00 94.94 79 THR A O 1
ATOM 654 N N . ILE A 1 80 ? 14.393 2.240 -15.759 1.00 94.75 80 ILE A N 1
ATOM 655 C CA . ILE A 1 80 ? 15.720 1.732 -15.354 1.00 94.75 80 ILE A CA 1
ATOM 656 C C . ILE A 1 80 ? 16.692 1.542 -16.527 1.00 94.75 80 ILE A C 1
ATOM 658 O O . ILE A 1 80 ? 17.893 1.403 -16.305 1.00 94.75 80 ILE A O 1
ATOM 662 N N . THR A 1 81 ? 16.182 1.493 -17.761 1.00 95.38 81 THR A N 1
ATOM 663 C CA . THR A 1 81 ? 16.999 1.325 -18.971 1.00 95.38 81 THR A CA 1
ATOM 664 C C . THR A 1 81 ? 17.380 2.668 -19.591 1.00 95.38 81 THR A C 1
ATOM 666 O O . THR A 1 81 ? 18.507 2.826 -20.060 1.00 95.38 81 THR A O 1
ATOM 669 N N . ALA A 1 82 ? 16.447 3.623 -19.633 1.00 95.44 82 ALA A N 1
ATOM 670 C CA . ALA A 1 82 ? 16.616 4.889 -20.346 1.00 95.44 82 ALA A CA 1
ATOM 671 C C . ALA A 1 82 ? 17.038 6.054 -19.437 1.00 95.44 82 ALA A C 1
ATOM 673 O O . ALA A 1 82 ? 17.668 7.001 -19.912 1.00 95.44 82 ALA A O 1
ATOM 674 N N . SER A 1 83 ? 16.717 5.986 -18.145 1.00 95.69 83 SER A N 1
ATOM 675 C CA . SER A 1 83 ? 16.943 7.061 -17.179 1.00 95.69 83 SER A CA 1
ATOM 676 C C . SER A 1 83 ? 18.141 6.756 -16.282 1.00 95.69 83 SER A C 1
ATOM 678 O O . SER A 1 83 ? 18.454 5.603 -15.980 1.00 95.69 83 SER A O 1
ATOM 680 N N . ARG A 1 84 ? 18.831 7.806 -15.827 1.00 95.62 84 ARG A N 1
ATOM 681 C CA . ARG A 1 84 ? 19.889 7.684 -14.813 1.00 95.62 84 ARG A CA 1
ATOM 682 C C . ARG A 1 84 ? 19.281 7.840 -13.423 1.00 95.62 84 ARG A C 1
ATOM 684 O O . ARG A 1 84 ? 18.211 8.425 -13.280 1.00 95.62 84 ARG A O 1
ATOM 691 N N . VAL A 1 85 ? 19.974 7.332 -12.408 1.00 96.50 85 VAL A N 1
ATOM 692 C CA . VAL A 1 85 ? 19.648 7.651 -11.013 1.00 96.50 85 VAL A CA 1
ATOM 693 C C . VAL A 1 85 ? 20.026 9.108 -10.762 1.00 96.50 85 VAL A C 1
ATOM 695 O O . VAL A 1 85 ? 21.164 9.492 -11.030 1.00 96.50 85 VAL A O 1
ATOM 698 N N . ASP A 1 86 ? 19.062 9.891 -10.292 1.00 96.75 86 ASP A N 1
ATOM 699 C CA . ASP A 1 86 ? 19.238 11.291 -9.905 1.00 96.75 86 ASP A CA 1
ATOM 700 C C . ASP A 1 86 ? 19.628 11.393 -8.425 1.00 96.75 86 ASP A C 1
ATOM 702 O O . ASP A 1 86 ? 20.654 11.976 -8.084 1.00 96.75 86 ASP A O 1
ATOM 706 N N . ASP A 1 87 ? 18.867 10.722 -7.556 1.00 96.81 87 ASP A N 1
ATOM 707 C CA . ASP A 1 87 ? 19.137 10.644 -6.121 1.00 96.81 87 ASP A CA 1
ATOM 708 C C . ASP A 1 87 ? 18.658 9.304 -5.545 1.00 96.81 87 ASP A C 1
ATOM 710 O O . ASP A 1 87 ? 17.815 8.613 -6.129 1.00 96.81 87 ASP A O 1
ATOM 714 N N . PHE A 1 88 ? 19.190 8.917 -4.386 1.00 95.56 88 PHE A N 1
ATOM 715 C CA . PHE A 1 88 ? 18.684 7.775 -3.637 1.00 95.56 88 PHE A CA 1
ATOM 716 C C . PHE A 1 88 ? 18.781 7.982 -2.125 1.00 95.56 88 PHE A C 1
ATOM 718 O O . PHE A 1 88 ? 19.785 8.443 -1.581 1.00 95.56 88 PHE A O 1
ATOM 725 N N . HIS A 1 89 ? 17.748 7.536 -1.416 1.00 94.75 89 HIS A N 1
ATOM 726 C CA . HIS A 1 89 ? 17.706 7.525 0.037 1.00 94.75 89 HIS A CA 1
ATOM 727 C C . HIS A 1 89 ? 17.618 6.090 0.553 1.00 94.75 89 HIS A C 1
ATOM 729 O O . HIS A 1 89 ? 16.710 5.343 0.205 1.00 94.75 89 HIS A O 1
ATOM 735 N N . HIS A 1 90 ? 18.552 5.681 1.415 1.00 92.56 90 HIS A N 1
ATOM 736 C CA . HIS A 1 90 ? 18.524 4.355 2.039 1.00 92.56 90 HIS A CA 1
ATOM 737 C C . HIS A 1 90 ? 18.296 4.476 3.540 1.00 92.56 90 HIS A C 1
ATOM 739 O O . HIS A 1 90 ? 19.159 4.947 4.285 1.00 92.56 90 HIS A O 1
ATOM 745 N N . LYS A 1 91 ? 17.135 4.000 3.995 1.00 88.69 91 LYS A N 1
ATOM 746 C CA . LYS A 1 91 ? 16.749 3.980 5.403 1.00 88.69 91 LYS A CA 1
ATOM 747 C C . LYS A 1 91 ? 16.369 2.571 5.834 1.00 88.69 91 LYS A C 1
ATOM 749 O O . LYS A 1 91 ? 15.303 2.050 5.509 1.00 88.69 91 LYS A O 1
ATOM 754 N N . SER A 1 92 ? 17.221 1.970 6.663 1.00 87.44 92 SER A N 1
ATOM 755 C CA . SER A 1 92 ? 17.035 0.606 7.167 1.00 87.44 92 SER A CA 1
ATOM 756 C C . SER A 1 92 ? 16.896 -0.402 6.016 1.00 87.44 92 SER A C 1
ATOM 758 O O . SER A 1 92 ? 17.872 -0.662 5.329 1.00 87.44 92 SER A O 1
ATOM 760 N N . MET A 1 93 ? 15.710 -0.973 5.808 1.00 86.56 93 MET A N 1
ATOM 761 C CA . MET A 1 93 ? 15.431 -1.974 4.770 1.00 86.56 93 MET A CA 1
ATOM 762 C C . MET A 1 93 ? 14.688 -1.388 3.560 1.00 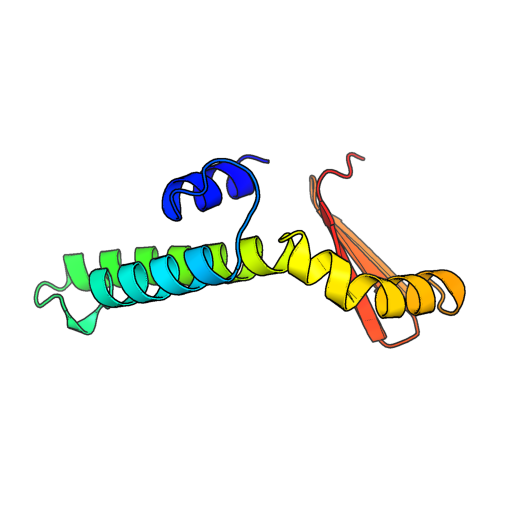86.56 93 MET A C 1
ATOM 764 O O . MET A 1 93 ? 14.159 -2.155 2.757 1.00 86.56 93 MET A O 1
ATOM 768 N N . LEU A 1 94 ? 14.554 -0.064 3.475 1.00 87.88 94 LEU A N 1
ATOM 769 C CA . LEU A 1 94 ? 13.883 0.641 2.387 1.00 87.88 94 LEU A CA 1
ATOM 770 C C . LEU A 1 94 ? 14.904 1.514 1.663 1.00 87.88 94 LEU A C 1
ATOM 772 O O . LEU A 1 94 ? 15.529 2.369 2.290 1.00 87.88 94 LEU A O 1
ATOM 776 N N . MET A 1 95 ? 15.061 1.289 0.365 1.00 92.75 95 MET A N 1
ATOM 777 C CA . MET A 1 95 ? 15.813 2.166 -0.521 1.00 92.75 95 MET A CA 1
ATOM 778 C C . MET A 1 95 ? 14.838 2.839 -1.484 1.00 92.75 95 MET A C 1
ATOM 780 O O . MET A 1 95 ? 14.118 2.162 -2.207 1.00 92.75 95 MET A O 1
ATOM 784 N N . GLU A 1 96 ? 14.814 4.159 -1.476 1.00 94.25 96 GLU A N 1
ATOM 785 C CA . GLU A 1 96 ? 14.053 4.999 -2.392 1.00 94.25 96 GLU A CA 1
ATOM 786 C C . GLU A 1 96 ? 15.023 5.502 -3.458 1.00 94.25 96 GLU A C 1
ATOM 788 O O . GLU A 1 96 ? 16.085 6.021 -3.117 1.00 94.25 96 GLU A O 1
ATOM 793 N N . VAL A 1 97 ? 14.699 5.313 -4.734 1.00 96.19 97 VAL A N 1
ATOM 794 C CA . VAL A 1 97 ? 15.547 5.751 -5.851 1.00 96.19 97 VAL A CA 1
ATOM 795 C C . VAL A 1 97 ? 14.726 6.639 -6.764 1.00 96.19 97 VAL A C 1
ATOM 797 O O . VAL A 1 97 ? 13.701 6.199 -7.286 1.00 96.19 97 VAL A O 1
ATOM 800 N N . THR A 1 98 ? 15.199 7.861 -6.968 1.00 96.81 98 THR A N 1
ATOM 801 C CA . THR A 1 98 ? 14.630 8.832 -7.900 1.00 96.81 98 THR A CA 1
ATOM 802 C C . THR A 1 98 ? 15.454 8.831 -9.178 1.00 96.81 98 THR A C 1
ATOM 804 O O . THR A 1 98 ? 16.686 8.857 -9.144 1.00 96.81 9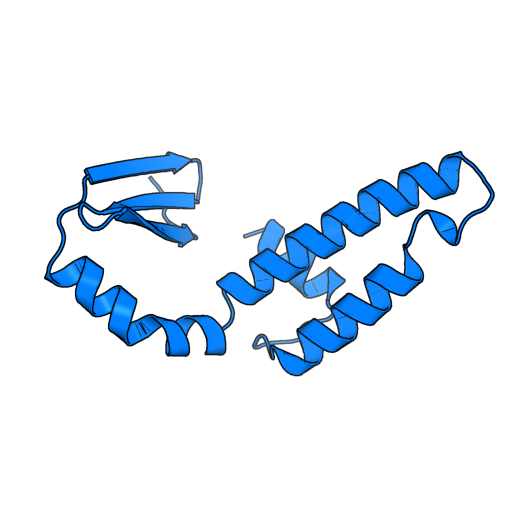8 THR A O 1
ATOM 807 N N . PHE A 1 99 ? 14.775 8.772 -10.315 1.00 96.88 99 PHE A N 1
ATOM 808 C CA . PHE A 1 99 ? 15.382 8.754 -11.638 1.00 96.88 99 PHE A CA 1
ATOM 809 C C . PHE A 1 99 ? 15.230 10.112 -12.325 1.00 96.88 99 PHE A C 1
ATOM 811 O O . PHE A 1 99 ? 14.346 10.905 -12.006 1.00 96.88 99 PHE A O 1
ATOM 818 N N . THR A 1 100 ? 16.079 10.370 -13.318 1.00 96.38 100 THR A N 1
ATOM 819 C CA . THR A 1 100 ? 16.098 11.635 -14.072 1.00 96.38 100 THR A CA 1
ATOM 820 C C . THR A 1 100 ? 14.835 11.900 -14.898 1.00 96.38 100 THR A C 1
ATOM 822 O O . THR A 1 100 ? 14.667 13.001 -15.410 1.00 96.38 100 THR A O 1
ATOM 825 N N . ASP A 1 101 ? 13.962 10.907 -15.069 1.00 93.94 101 ASP A N 1
ATOM 826 C CA . ASP A 1 101 ? 12.642 11.068 -15.694 1.00 93.94 101 ASP A CA 1
ATOM 827 C C . ASP A 1 101 ? 11.560 11.546 -14.708 1.00 93.94 101 ASP A C 1
ATOM 829 O O . ASP A 1 101 ? 10.412 11.741 -15.102 1.00 93.94 101 ASP A O 1
ATOM 833 N N . GLY A 1 102 ? 11.924 11.757 -13.439 1.00 92.94 102 GLY A N 1
ATOM 834 C CA . GLY A 1 102 ? 11.028 12.194 -12.374 1.00 92.94 102 GLY A CA 1
ATOM 835 C C . GLY A 1 102 ? 10.314 11.054 -11.646 1.00 92.94 102 GLY A C 1
ATOM 836 O O . GLY A 1 102 ? 9.585 11.327 -10.693 1.00 92.94 102 GLY A O 1
ATOM 837 N N . ASN A 1 103 ? 10.515 9.793 -12.044 1.00 94.81 103 ASN A N 1
ATOM 838 C CA . ASN A 1 103 ? 9.924 8.653 -11.350 1.00 94.81 103 ASN A CA 1
ATOM 839 C C . ASN A 1 103 ? 10.737 8.271 -10.106 1.00 94.81 103 ASN A C 1
ATOM 841 O O . ASN A 1 103 ? 11.969 8.235 -10.136 1.00 94.81 103 ASN A O 1
ATOM 845 N N . THR A 1 104 ? 10.040 7.892 -9.033 1.00 94.88 104 THR A N 1
ATOM 846 C CA . THR A 1 104 ? 10.649 7.373 -7.800 1.00 94.88 104 THR A CA 1
ATOM 847 C C . THR A 1 104 ? 10.128 5.972 -7.504 1.00 94.88 104 THR A C 1
ATOM 849 O O . THR A 1 104 ? 8.921 5.733 -7.526 1.00 94.88 104 THR A O 1
AT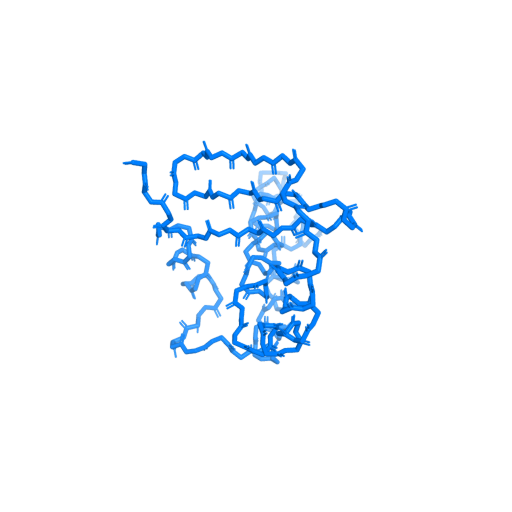OM 852 N N . TYR A 1 105 ? 11.038 5.047 -7.195 1.00 93.19 105 TYR A N 1
ATOM 853 C CA . TYR A 1 105 ? 10.714 3.656 -6.877 1.00 93.19 105 TYR A CA 1
ATOM 854 C C . TYR A 1 105 ? 11.236 3.248 -5.496 1.00 93.19 105 TYR A C 1
ATOM 856 O O . TYR A 1 105 ? 12.365 3.565 -5.119 1.00 93.19 105 TYR A O 1
ATOM 864 N N . GLU A 1 106 ? 10.414 2.488 -4.768 1.00 91.00 106 GLU A N 1
ATOM 8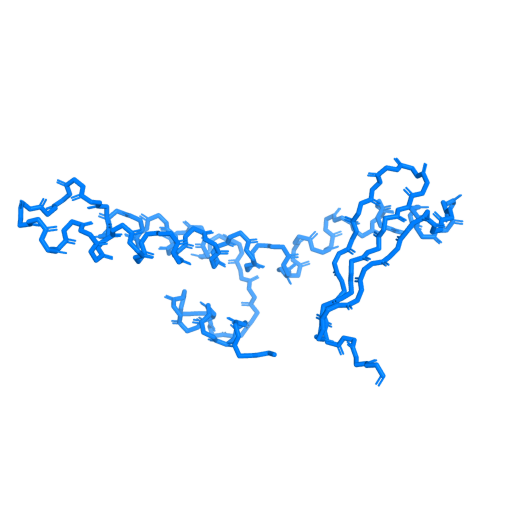65 C CA . GLU A 1 106 ? 10.739 1.918 -3.459 1.00 91.00 106 GLU A CA 1
ATOM 866 C C . GLU A 1 106 ? 11.207 0.458 -3.576 1.00 91.00 106 GLU A C 1
ATOM 868 O O . GLU A 1 106 ? 10.485 -0.428 -4.042 1.00 91.00 106 GLU A O 1
ATOM 873 N N . TYR A 1 107 ? 12.407 0.183 -3.071 1.00 89.75 107 TYR A N 1
ATOM 874 C CA . TYR A 1 107 ? 13.016 -1.139 -3.003 1.00 89.75 107 TYR A CA 1
ATOM 875 C C . TYR A 1 107 ? 13.029 -1.636 -1.557 1.00 89.75 107 TYR A C 1
ATOM 877 O O . TYR A 1 107 ? 13.741 -1.123 -0.689 1.00 89.75 107 TYR A O 1
ATOM 885 N N . PHE A 1 108 ? 12.241 -2.678 -1.294 1.00 87.25 108 PHE A N 1
ATOM 886 C CA . PHE A 1 108 ? 12.094 -3.265 0.036 1.00 87.25 108 PHE A CA 1
ATOM 887 C C . PHE A 1 108 ? 13.039 -4.452 0.250 1.00 87.25 108 PHE A C 1
ATOM 889 O O . PHE A 1 108 ? 13.137 -5.341 -0.591 1.00 87.25 108 PHE A O 1
ATOM 896 N N . GLY A 1 109 ? 13.648 -4.529 1.434 1.00 84.88 10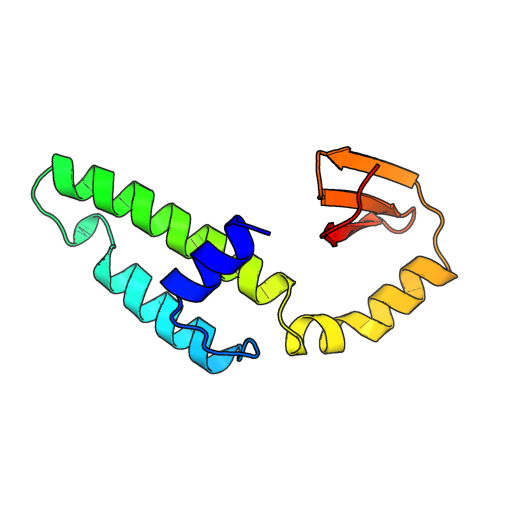9 GLY A N 1
ATOM 897 C CA . GLY A 1 109 ? 14.539 -5.624 1.834 1.00 84.88 109 GLY A CA 1
ATOM 898 C C . GLY A 1 109 ? 16.006 -5.420 1.459 1.00 84.88 109 GLY A C 1
ATOM 899 O O . GLY A 1 109 ? 16.791 -6.351 1.612 1.00 84.88 109 GLY A O 1
ATOM 900 N N . VAL A 1 110 ? 16.381 -4.224 1.002 1.00 85.44 110 VAL A N 1
ATOM 901 C CA . VAL A 1 110 ? 17.772 -3.883 0.689 1.00 85.44 110 VAL A CA 1
ATOM 902 C C . VAL A 1 110 ? 18.523 -3.619 1.996 1.00 85.44 110 VAL A C 1
ATOM 904 O O . VAL A 1 110 ? 18.231 -2.649 2.698 1.00 85.44 110 VAL A O 1
ATOM 907 N N . ASN A 1 111 ? 19.450 -4.511 2.349 1.00 81.50 111 ASN A N 1
ATOM 908 C CA . ASN A 1 111 ? 20.360 -4.325 3.482 1.00 81.50 111 ASN A CA 1
ATOM 909 C C . ASN A 1 111 ? 21.607 -3.546 3.040 1.00 81.50 111 ASN A C 1
ATOM 911 O O . ASN A 1 111 ? 21.981 -3.619 1.870 1.00 81.50 111 ASN A O 1
ATOM 915 N N . LYS A 1 112 ? 22.201 -2.787 3.963 1.00 68.31 112 LYS A N 1
ATOM 916 C CA . LYS A 1 112 ? 23.413 -2.000 3.727 1.00 68.31 112 LYS A CA 1
ATOM 917 C C . LYS A 1 112 ? 24.667 -2.836 3.954 1.00 68.31 112 LYS A C 1
ATOM 919 O O . LYS A 1 112 ? 24.629 -3.702 4.858 1.00 68.31 112 LYS A O 1
#

Radius of gyration: 17.27 Å; chains: 1; bounding box: 43×28×44 Å

Secondary structure (DSSP, 8-state):
-HHHHHHHHHTT--SS--HHHHHHHHHHHHHHS-GGG--SHHHHHHHHHHHHHHHHHHHHHHHH-HHHHHHTHHHHHHHHHHPPEEEEEEETTEEEEEETTS-EEEEET---